Protein AF-A0A3C1Q5S9-F1 (afdb_monomer)

Solvent-accessible surface area (backbone atoms only — not comparable to full-atom values): 7016 Å² total; per-residue (Å²): 130,82,93,73,57,71,54,76,48,80,56,99,90,48,75,51,78,50,47,60,74,73,71,54,93,72,82,84,85,77,76,84,64,93,78,76,74,71,94,69,72,96,84,69,86,74,72,80,73,61,84,86,50,92,49,64,66,64,50,50,54,51,52,51,53,34,31,78,72,68,77,42,80,72,92,76,53,78,65,55,55,53,55,54,47,33,48,50,53,24,51,53,52,18,68,75,70,74,48,93,54,79,70,117

Foldseek 3Di:
DADWDKDKDQDPVGIDIDTLVVPPPDDDDDDPDVDPDDPDDPDDDPPPDCPVGPRVVVVQVVLVVCVVVVNDDRPDDPVNVVQVVLVVVQVVVCVVVVDHGDRD

Sequence (104 aa):
RPFSYRFEICGSEGMMEFDSAKSKPVTLFAMPEPGAASGNGPGVAVPESPLGQKDPYLSEIRDFLAYVRGERVPRVLPEDAIKALEVGLAATRSADAGEVVQVS

Mean predicted aligned error: 11.43 Å

Radius of gyration: 20.91 Å; Cα contacts (8 Å, |Δi|>4): 46; chains: 1; bounding box: 37×50×47 Å

Nearest PDB structures (foldseek):
  6jw7-assembly1_A  TM=6.926E-01  e=4.641E+00  Streptomyces kanamyceticus

Structure (mmCIF, N/CA/C/O backbone):
data_AF-A0A3C1Q5S9-F1
#
_entry.id   AF-A0A3C1Q5S9-F1
#
loop_
_atom_site.group_PDB
_atom_site.id
_atom_site.type_symbol
_atom_site.label_atom_id
_atom_site.label_alt_id
_atom_site.label_comp_id
_atom_site.label_asym_id
_atom_site.label_entity_id
_atom_site.label_seq_id
_atom_site.pdbx_PDB_ins_code
_atom_site.Cartn_x
_atom_site.Cartn_y
_atom_site.Cartn_z
_atom_site.occupancy
_atom_site.B_iso_or_equiv
_atom_site.auth_seq_id
_atom_site.auth_comp_id
_atom_site.auth_asym_id
_atom_site.auth_atom_id
_atom_site.pdbx_PDB_model_num
ATOM 1 N N . ARG A 1 1 ? -0.925 19.096 -5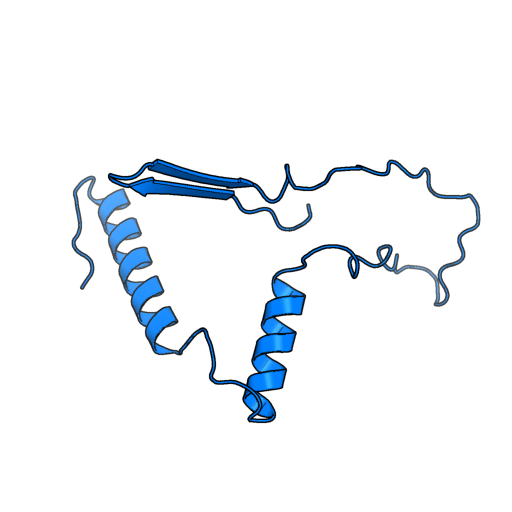.473 1.00 59.56 1 ARG A N 1
ATOM 2 C CA . ARG A 1 1 ? 0.163 18.773 -4.515 1.00 59.56 1 ARG A CA 1
ATOM 3 C C . ARG A 1 1 ? 0.873 17.536 -5.050 1.00 59.56 1 ARG A C 1
ATOM 5 O O . ARG A 1 1 ? 0.154 1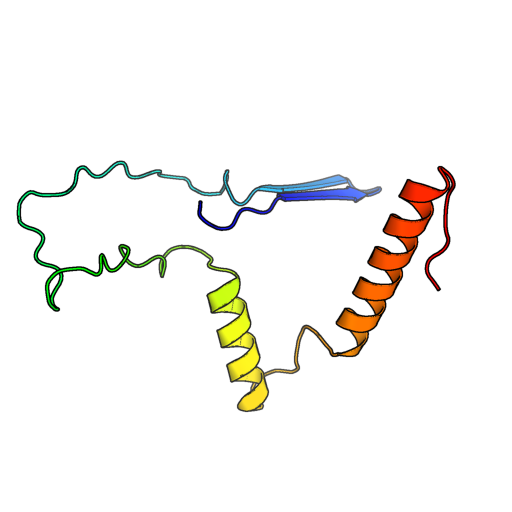6.658 -5.511 1.00 59.56 1 ARG A O 1
ATOM 12 N N . PRO A 1 2 ? 2.215 17.479 -5.069 1.00 70.69 2 PRO A N 1
ATOM 13 C CA . PRO A 1 2 ? 2.919 16.250 -5.435 1.00 70.69 2 PRO A CA 1
ATOM 14 C C . PRO A 1 2 ? 2.540 15.126 -4.462 1.00 70.69 2 PRO A C 1
ATOM 16 O O . PRO A 1 2 ? 2.193 15.410 -3.313 1.00 70.69 2 PRO A O 1
ATOM 19 N N . PHE A 1 3 ? 2.585 13.876 -4.924 1.00 77.94 3 PHE A N 1
ATOM 20 C CA . PHE A 1 3 ? 2.314 12.713 -4.081 1.00 77.94 3 PHE A CA 1
ATOM 21 C C . PHE A 1 3 ? 3.256 12.704 -2.867 1.00 77.94 3 PHE A C 1
ATOM 23 O O . PHE A 1 3 ? 4.463 12.915 -3.010 1.00 77.94 3 PHE A O 1
ATOM 30 N N . SER A 1 4 ? 2.702 12.483 -1.674 1.00 84.50 4 SER A N 1
ATOM 31 C CA . SER A 1 4 ? 3.450 12.427 -0.418 1.00 84.50 4 SER A CA 1
ATOM 32 C C . SER A 1 4 ? 3.067 11.188 0.374 1.00 84.50 4 SER A C 1
ATOM 34 O O . SER A 1 4 ? 1.882 10.886 0.491 1.00 84.50 4 SER A O 1
ATOM 36 N N . TYR A 1 5 ? 4.057 10.518 0.950 1.00 87.69 5 TYR A N 1
ATOM 37 C CA . TYR A 1 5 ? 3.879 9.305 1.735 1.00 87.69 5 TYR A CA 1
ATOM 38 C C . TYR A 1 5 ? 4.840 9.292 2.923 1.00 87.69 5 TYR A C 1
ATOM 40 O O . TYR A 1 5 ? 5.954 9.822 2.858 1.00 87.69 5 TYR A O 1
ATOM 48 N N . ARG A 1 6 ? 4.386 8.678 4.014 1.00 93.31 6 ARG A N 1
ATOM 49 C CA . ARG A 1 6 ? 5.136 8.508 5.257 1.00 93.31 6 ARG A CA 1
ATOM 50 C C . ARG A 1 6 ? 4.864 7.115 5.801 1.00 93.31 6 ARG A C 1
ATOM 52 O O . ARG A 1 6 ? 3.736 6.638 5.706 1.00 93.31 6 ARG A O 1
ATOM 59 N N . PHE A 1 7 ? 5.879 6.489 6.374 1.00 94.62 7 PHE A N 1
ATOM 60 C CA . PHE A 1 7 ? 5.726 5.240 7.107 1.00 94.62 7 PHE A CA 1
ATOM 61 C C . PHE A 1 7 ? 6.662 5.205 8.309 1.00 94.62 7 PHE A C 1
ATOM 63 O O . PHE A 1 7 ? 7.710 5.854 8.330 1.00 94.62 7 PHE A O 1
ATOM 70 N N . GLU A 1 8 ? 6.248 4.434 9.304 1.00 97.06 8 GLU A N 1
ATOM 71 C CA . GLU A 1 8 ? 6.949 4.209 10.557 1.00 97.06 8 GLU A CA 1
ATOM 72 C C . GLU A 1 8 ? 6.854 2.719 10.881 1.00 97.06 8 GLU A C 1
ATOM 74 O O . GLU A 1 8 ? 5.783 2.121 10.767 1.00 97.06 8 GLU A O 1
ATOM 79 N N . ILE A 1 9 ? 7.985 2.109 11.224 1.00 97.50 9 ILE A N 1
ATOM 80 C CA . ILE A 1 9 ? 8.078 0.688 11.548 1.00 97.50 9 ILE A CA 1
ATOM 81 C C . ILE A 1 9 ? 8.864 0.565 12.849 1.00 97.50 9 ILE A C 1
ATOM 83 O O . ILE A 1 9 ? 10.039 0.930 12.897 1.00 97.50 9 ILE A O 1
ATOM 87 N N . CYS A 1 10 ? 8.217 0.033 13.884 1.00 97.81 10 CYS A N 1
ATOM 88 C CA . CYS A 1 10 ? 8.797 -0.187 15.206 1.00 97.81 10 CYS A CA 1
ATOM 89 C C . CYS A 1 10 ? 8.866 -1.688 15.491 1.00 97.81 10 CYS A C 1
ATOM 91 O O . CYS A 1 10 ? 7.859 -2.388 15.396 1.00 97.81 10 CYS A O 1
ATOM 93 N N . GLY A 1 11 ? 10.049 -2.174 15.852 1.00 97.44 11 GLY A N 1
ATOM 94 C CA . GLY A 1 11 ? 10.291 -3.565 16.215 1.00 97.44 11 GLY A CA 1
ATOM 95 C C . GLY A 1 11 ? 11.130 -3.681 17.482 1.00 97.44 11 GLY A C 1
ATOM 96 O O . GLY A 1 11 ? 11.533 -2.686 18.081 1.00 97.44 11 GLY A O 1
ATOM 97 N N . SER A 1 12 ? 11.427 -4.915 17.884 1.00 97.75 12 SER A N 1
ATOM 98 C CA . SER A 1 12 ? 12.228 -5.203 19.083 1.00 97.75 12 SER A CA 1
ATOM 99 C C . SER A 1 12 ? 13.656 -4.652 19.023 1.00 97.75 12 SER A C 1
ATOM 101 O O . SER A 1 12 ? 14.272 -4.449 20.063 1.00 97.75 12 SER A O 1
ATOM 103 N N . GLU A 1 13 ? 14.182 -4.415 17.822 1.00 97.38 13 GLU A N 1
ATOM 104 C CA . GLU A 1 13 ? 15.563 -3.972 17.592 1.00 97.38 13 GLU A CA 1
ATOM 105 C C . GLU A 1 13 ? 15.677 -2.483 17.236 1.00 97.38 13 GLU A C 1
ATOM 107 O O . GLU A 1 13 ? 16.772 -1.987 16.982 1.00 97.38 13 GLU A O 1
ATOM 112 N N . GLY A 1 14 ? 14.561 -1.750 17.225 1.00 97.38 14 GLY A N 1
ATOM 113 C CA . GLY A 1 14 ? 14.562 -0.316 16.964 1.00 97.38 14 GLY A CA 1
ATOM 114 C C . GLY A 1 14 ? 13.430 0.141 16.056 1.00 97.38 14 GLY A C 1
ATOM 115 O O . GLY A 1 14 ? 12.374 -0.485 15.964 1.00 97.38 14 GLY A O 1
ATOM 116 N N . MET A 1 15 ? 13.658 1.280 15.410 1.00 97.69 15 MET A N 1
ATOM 117 C CA . MET A 1 15 ? 12.631 2.036 14.707 1.00 97.69 15 MET A CA 1
ATOM 118 C C . MET A 1 15 ? 13.170 2.616 13.401 1.00 97.69 15 MET A C 1
ATOM 120 O O . MET A 1 15 ? 14.277 3.154 13.359 1.00 97.69 15 MET A O 1
ATOM 124 N N . MET A 1 16 ? 12.362 2.533 12.346 1.00 96.50 16 MET A N 1
ATOM 125 C CA . MET A 1 16 ? 12.608 3.175 11.057 1.00 96.50 16 MET A CA 1
ATOM 126 C C . MET A 1 16 ? 11.462 4.133 10.734 1.00 96.50 16 MET A C 1
ATOM 128 O O . MET A 1 16 ? 10.299 3.739 10.763 1.00 96.50 16 MET A O 1
ATOM 132 N N . GLU A 1 17 ? 11.794 5.371 10.370 1.00 95.69 17 GLU A N 1
ATOM 133 C CA . GLU A 1 17 ? 10.839 6.366 9.878 1.00 95.69 17 GLU A CA 1
ATOM 134 C C . GLU A 1 17 ? 11.288 6.879 8.506 1.00 95.69 17 GLU A C 1
ATOM 136 O O . GLU A 1 17 ? 12.474 7.118 8.266 1.00 95.69 17 GLU A O 1
ATOM 141 N N . PHE A 1 18 ? 10.326 7.094 7.612 1.00 91.62 18 PHE A N 1
ATOM 142 C CA . PHE A 1 18 ? 10.551 7.779 6.348 1.00 91.62 18 PHE A CA 1
ATOM 143 C C . PHE A 1 18 ? 9.403 8.736 6.026 1.00 91.62 18 PHE A C 1
ATOM 145 O O . PHE A 1 18 ? 8.237 8.375 6.162 1.00 91.62 18 PHE A O 1
ATOM 152 N N . ASP A 1 19 ? 9.738 9.929 5.528 1.00 89.81 19 ASP A N 1
ATOM 153 C CA . ASP A 1 19 ? 8.790 10.948 5.072 1.00 89.81 19 ASP A CA 1
ATOM 154 C C . ASP A 1 19 ? 9.276 11.563 3.749 1.00 89.81 19 ASP A C 1
ATOM 156 O O . ASP A 1 19 ? 10.316 12.231 3.688 1.00 89.81 19 ASP A O 1
ATOM 160 N N . SER A 1 20 ? 8.506 11.355 2.677 1.00 83.62 20 SER A N 1
ATOM 161 C CA . SER A 1 20 ? 8.857 11.814 1.330 1.00 83.62 20 SER A CA 1
ATOM 162 C C . SER A 1 20 ? 8.826 13.341 1.169 1.00 83.62 20 SER A C 1
ATOM 164 O O . SER A 1 20 ? 9.371 13.872 0.199 1.00 83.62 20 SER A O 1
ATOM 166 N N . ALA A 1 21 ? 8.157 14.068 2.070 1.00 78.88 21 ALA A N 1
ATOM 167 C CA . ALA A 1 21 ? 8.151 15.528 2.069 1.00 78.88 21 ALA A CA 1
ATOM 168 C C . ALA A 1 21 ? 9.424 16.094 2.715 1.00 78.88 21 ALA A C 1
ATOM 170 O O . ALA A 1 21 ? 9.929 17.121 2.265 1.00 78.88 21 ALA A O 1
ATOM 171 N N . LYS A 1 22 ? 9.976 15.398 3.719 1.00 77.88 22 LYS A N 1
ATOM 172 C CA . LYS A 1 22 ? 11.232 15.771 4.394 1.00 77.88 22 LYS A CA 1
ATOM 173 C C . LYS A 1 22 ? 12.478 15.357 3.610 1.00 77.88 22 LYS A C 1
ATOM 175 O O . LYS A 1 22 ? 13.543 15.930 3.810 1.00 77.88 22 LYS A O 1
ATOM 180 N N . SER A 1 23 ? 12.361 14.412 2.676 1.00 66.81 23 SER A N 1
ATOM 181 C CA . SER A 1 23 ? 13.479 13.950 1.839 1.00 66.81 23 SER A CA 1
ATOM 182 C C . SER A 1 23 ? 13.879 14.924 0.715 1.00 66.81 23 SER A C 1
ATOM 184 O O . SER A 1 23 ? 14.572 14.522 -0.220 1.00 66.81 23 SER A O 1
ATOM 186 N N . LYS A 1 24 ? 13.417 16.182 0.755 1.00 65.00 24 LYS A N 1
ATOM 187 C CA . LYS A 1 24 ? 13.738 17.242 -0.211 1.00 65.00 24 LYS A CA 1
ATOM 188 C C . LYS A 1 24 ? 14.746 18.216 0.420 1.00 65.00 24 LYS A C 1
ATOM 190 O O . LYS A 1 24 ? 14.323 19.133 1.118 1.00 65.00 24 LYS A O 1
ATOM 195 N N . PRO A 1 25 ? 16.064 18.048 0.196 1.00 58.28 25 PRO A N 1
ATOM 196 C CA . PRO A 1 25 ? 17.081 18.877 0.850 1.00 58.28 25 PRO A CA 1
ATOM 197 C C . PRO A 1 25 ? 17.073 20.341 0.382 1.00 58.28 25 PRO A C 1
ATOM 199 O O . PRO A 1 25 ? 17.556 21.210 1.100 1.00 58.28 25 PRO A O 1
ATOM 202 N N . VAL A 1 26 ? 16.514 20.632 -0.799 1.00 57.28 26 VAL A N 1
ATOM 203 C CA . VAL A 1 26 ? 16.373 21.991 -1.337 1.00 57.28 26 VAL A CA 1
ATOM 204 C C . VAL A 1 26 ? 14.975 22.148 -1.927 1.00 57.28 26 VAL A C 1
ATOM 206 O O . VAL A 1 26 ? 14.552 21.343 -2.757 1.00 57.28 26 VAL A O 1
ATOM 209 N N . THR A 1 27 ? 14.261 23.193 -1.508 1.00 58.00 27 THR A N 1
ATOM 210 C CA . THR A 1 27 ? 13.002 23.621 -2.130 1.00 58.00 27 THR A CA 1
ATOM 211 C C . THR A 1 27 ? 13.293 24.870 -2.952 1.00 58.00 27 THR A C 1
ATOM 213 O O . THR A 1 27 ? 13.613 25.915 -2.390 1.00 58.00 27 THR A O 1
ATOM 216 N N . LEU A 1 28 ? 13.240 24.752 -4.279 1.00 55.72 28 LEU A N 1
ATOM 217 C CA . LEU A 1 28 ? 13.401 25.892 -5.178 1.00 55.72 28 LEU A CA 1
ATOM 218 C C . LEU A 1 28 ? 12.082 26.664 -5.235 1.00 55.72 28 LEU A C 1
ATOM 220 O O . LEU A 1 28 ? 11.047 26.108 -5.596 1.00 55.72 28 LEU A O 1
ATOM 224 N N . PHE A 1 29 ? 12.133 27.944 -4.888 1.00 50.69 29 PHE A N 1
ATOM 225 C CA . PHE A 1 29 ? 11.073 28.899 -5.180 1.00 50.69 29 PHE A CA 1
ATOM 226 C C . PHE A 1 29 ? 11.534 29.722 -6.383 1.00 50.69 29 PHE A C 1
ATOM 228 O O . PHE A 1 29 ? 12.237 30.715 -6.217 1.00 50.69 29 PHE A O 1
ATOM 235 N N . ALA A 1 30 ? 11.209 29.273 -7.596 1.00 52.75 30 ALA A N 1
ATOM 236 C CA . ALA A 1 30 ? 11.447 30.062 -8.799 1.00 52.75 30 ALA A CA 1
ATOM 237 C C . ALA A 1 30 ? 10.239 30.976 -9.052 1.00 52.75 30 ALA A C 1
ATOM 239 O O . ALA A 1 30 ? 9.093 30.523 -9.045 1.00 52.75 30 ALA A O 1
ATOM 240 N N . MET A 1 31 ? 10.491 32.268 -9.265 1.00 42.84 31 MET A N 1
ATOM 241 C CA . MET A 1 31 ? 9.506 33.150 -9.892 1.00 42.84 31 MET A CA 1
ATOM 242 C C . MET A 1 31 ? 9.402 32.758 -11.373 1.00 42.84 31 MET A C 1
ATOM 244 O O . MET A 1 31 ? 10.431 32.435 -11.969 1.00 42.84 31 MET A O 1
ATOM 248 N N . PRO A 1 32 ? 8.209 32.778 -11.992 1.00 47.22 32 PRO A N 1
ATOM 249 C CA . PRO A 1 32 ? 8.108 32.568 -13.428 1.00 47.22 32 PRO A CA 1
ATOM 250 C C . PRO A 1 32 ? 8.919 33.652 -14.147 1.00 47.22 32 PRO A C 1
ATOM 252 O O . PRO A 1 32 ? 8.634 34.841 -13.989 1.00 47.22 32 PRO A O 1
ATOM 255 N N . GLU A 1 33 ? 9.930 33.253 -14.919 1.00 49.06 33 GLU A N 1
ATOM 256 C CA . GLU A 1 33 ? 10.674 34.173 -15.779 1.00 49.06 33 GLU A CA 1
ATOM 257 C C . GLU A 1 33 ? 9.707 34.812 -16.795 1.00 49.06 33 GLU A C 1
ATOM 259 O O . GLU A 1 33 ? 8.944 34.088 -17.457 1.00 49.06 33 GLU A O 1
ATOM 264 N N . PRO A 1 34 ? 9.712 36.148 -16.965 1.00 40.44 34 PRO A N 1
ATOM 265 C CA . PRO A 1 34 ? 8.930 36.783 -18.012 1.00 40.44 34 PRO A CA 1
ATOM 266 C C . PRO A 1 34 ? 9.467 36.325 -19.374 1.00 40.44 34 PRO A C 1
ATOM 268 O O . PRO A 1 34 ? 10.551 36.722 -19.790 1.00 40.44 34 PRO A O 1
ATOM 271 N N . GLY A 1 35 ? 8.702 35.486 -20.078 1.00 50.09 35 GLY A N 1
ATOM 272 C CA . GLY A 1 35 ? 9.034 35.048 -21.438 1.00 50.09 35 GLY A CA 1
ATOM 273 C C . GLY A 1 35 ? 9.566 33.621 -21.583 1.00 50.09 35 GLY A C 1
ATOM 274 O O . GLY A 1 35 ? 10.072 33.293 -22.655 1.00 50.09 35 GLY A O 1
ATOM 275 N N . ALA A 1 36 ? 9.419 32.749 -20.577 1.00 46.22 36 ALA A N 1
ATOM 276 C CA . ALA A 1 36 ? 9.657 31.313 -20.743 1.00 46.22 36 ALA A CA 1
ATOM 277 C C . ALA A 1 36 ? 8.610 30.691 -21.690 1.00 46.22 36 ALA A C 1
ATOM 279 O O . ALA A 1 36 ? 7.602 30.116 -21.278 1.00 46.22 36 ALA A O 1
ATOM 280 N N . ALA A 1 37 ? 8.843 30.843 -22.992 1.00 42.97 37 ALA A N 1
ATOM 281 C CA . ALA A 1 37 ? 8.120 30.159 -24.045 1.00 42.97 37 ALA A CA 1
ATOM 282 C C . ALA A 1 37 ? 8.414 28.656 -23.944 1.00 42.97 37 ALA A C 1
ATOM 284 O O . ALA A 1 37 ? 9.405 28.153 -24.471 1.00 42.97 37 ALA A O 1
ATOM 285 N N . SER A 1 38 ? 7.538 27.934 -23.248 1.00 44.00 38 SER A N 1
ATOM 286 C CA . SER A 1 38 ? 7.401 26.496 -23.440 1.00 44.00 38 SER A CA 1
ATOM 287 C C . SER A 1 3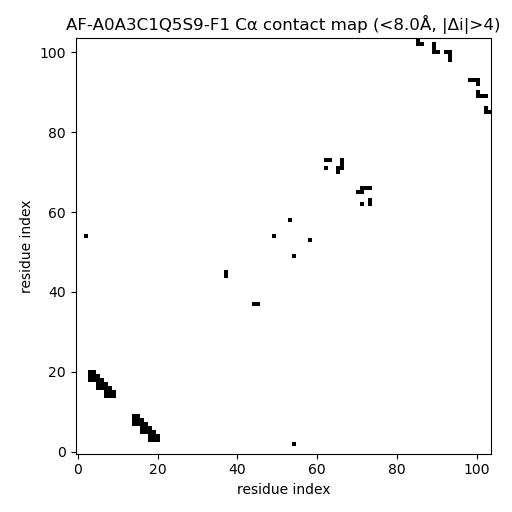8 ? 6.890 26.279 -24.864 1.00 44.00 38 SER A C 1
ATOM 289 O O . SER A 1 38 ? 5.825 26.774 -25.241 1.00 44.00 38 SER A O 1
ATOM 291 N N . GLY A 1 39 ? 7.685 25.602 -25.689 1.00 44.38 39 GLY A N 1
ATOM 292 C CA . GLY A 1 39 ? 7.273 25.191 -27.023 1.00 44.38 39 GLY A CA 1
ATOM 293 C C . GLY A 1 39 ? 6.100 24.218 -26.942 1.00 44.38 39 GLY A C 1
ATOM 294 O O . GLY A 1 39 ? 6.302 23.037 -26.685 1.00 44.38 39 GLY A O 1
ATOM 295 N N . ASN A 1 40 ? 4.882 24.736 -27.112 1.00 41.91 40 ASN A N 1
ATOM 296 C CA . ASN A 1 40 ? 3.860 24.297 -28.070 1.00 41.91 40 ASN A CA 1
ATOM 297 C C . ASN A 1 40 ? 2.506 24.919 -27.696 1.00 41.91 40 ASN A C 1
ATOM 299 O O . ASN A 1 40 ? 1.760 24.373 -26.890 1.00 41.91 40 ASN A O 1
ATOM 303 N N . GLY A 1 41 ? 2.166 26.031 -28.354 1.00 42.16 41 GLY A N 1
ATOM 304 C CA . GLY A 1 41 ? 0.814 26.595 -28.361 1.00 42.16 41 GLY A CA 1
ATOM 305 C C . GLY A 1 41 ? 0.339 27.234 -27.044 1.00 42.16 41 GLY A C 1
ATOM 306 O O . GLY A 1 41 ? 0.902 27.012 -25.972 1.00 42.16 41 GLY A O 1
ATOM 307 N N . PRO A 1 42 ? -0.706 28.074 -27.106 1.00 38.50 42 PRO A N 1
ATOM 308 C CA . PRO A 1 42 ? -1.267 28.701 -25.922 1.00 38.50 42 PRO A CA 1
ATOM 309 C C . PRO A 1 42 ? -2.052 27.656 -25.117 1.00 38.50 42 PRO A C 1
ATOM 311 O O . PRO A 1 42 ? -3.077 27.163 -25.583 1.00 38.50 42 PRO A O 1
ATOM 314 N N . GLY A 1 43 ? -1.599 27.339 -23.899 1.00 43.19 43 GLY A N 1
ATOM 315 C CA . GLY A 1 43 ? -2.490 26.788 -22.870 1.00 43.19 43 GLY A CA 1
ATOM 316 C C . GLY A 1 43 ? -2.075 25.524 -22.119 1.00 43.19 43 GLY A C 1
ATOM 317 O O . GLY A 1 43 ? -2.874 25.067 -21.308 1.00 43.19 43 GLY A O 1
ATOM 318 N N . VAL A 1 44 ? -0.876 24.959 -22.298 1.00 43.09 44 VAL A N 1
ATOM 319 C CA . VAL A 1 44 ? -0.431 23.852 -21.429 1.00 43.09 44 VAL A CA 1
ATOM 320 C C . VAL A 1 44 ? 0.936 24.161 -20.844 1.00 43.09 44 VAL A C 1
ATOM 322 O O . VAL A 1 44 ? 1.961 24.057 -21.510 1.00 43.09 44 VAL A O 1
ATOM 325 N N . ALA A 1 45 ? 0.943 24.543 -19.567 1.00 37.59 45 ALA A N 1
ATOM 326 C CA . AL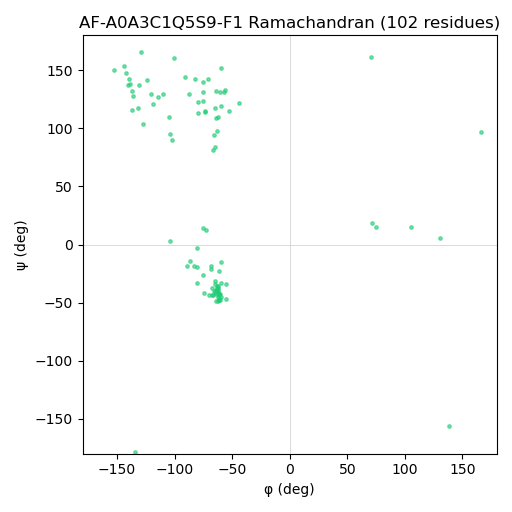A A 1 45 ? 2.158 24.556 -18.772 1.00 37.59 45 ALA A CA 1
ATOM 327 C C . ALA A 1 45 ? 2.676 23.116 -18.685 1.00 37.59 45 ALA A C 1
ATOM 329 O O . ALA A 1 45 ? 2.054 22.275 -18.038 1.00 37.59 45 ALA A O 1
ATOM 330 N N . VAL A 1 46 ? 3.792 22.822 -19.353 1.00 46.19 46 VAL A N 1
ATOM 331 C CA . VAL A 1 46 ? 4.544 21.592 -19.101 1.00 46.19 46 VAL A CA 1
ATOM 332 C C . VAL A 1 46 ? 5.238 21.797 -17.755 1.00 46.19 46 VAL A C 1
ATOM 334 O O . VAL A 1 46 ? 6.077 22.696 -17.664 1.00 46.19 46 VAL A O 1
ATOM 337 N N . PRO A 1 47 ? 4.887 21.043 -16.696 1.00 45.47 47 PRO A N 1
ATOM 338 C CA . PRO A 1 47 ? 5.578 21.161 -15.425 1.00 45.47 47 PRO A CA 1
ATOM 339 C C . PRO A 1 47 ? 7.062 20.895 -15.654 1.00 45.47 47 PRO A C 1
ATOM 341 O O . PRO A 1 47 ? 7.429 19.913 -16.306 1.00 45.47 47 PRO A O 1
ATOM 344 N N . GLU A 1 48 ? 7.901 21.781 -15.129 1.00 46.78 48 GLU A N 1
ATOM 345 C CA . GLU A 1 48 ? 9.337 21.567 -15.017 1.00 46.78 48 GLU A CA 1
ATOM 346 C C . GLU A 1 48 ? 9.596 20.147 -14.505 1.00 46.78 48 GLU A C 1
ATOM 348 O O . GLU A 1 48 ? 9.044 19.695 -13.500 1.00 46.78 48 GLU A O 1
ATOM 353 N N . SER A 1 49 ? 10.337 19.409 -15.325 1.00 43.72 49 SER A N 1
ATOM 354 C CA . SER A 1 49 ? 10.362 17.957 -15.334 1.00 43.72 49 SER A CA 1
ATOM 355 C C . SER A 1 49 ? 10.637 17.372 -13.939 1.00 43.72 49 SER A C 1
ATOM 357 O O . SER A 1 49 ? 11.751 17.512 -13.425 1.00 43.72 49 SER A O 1
ATOM 359 N N . PRO A 1 50 ? 9.683 16.641 -13.327 1.0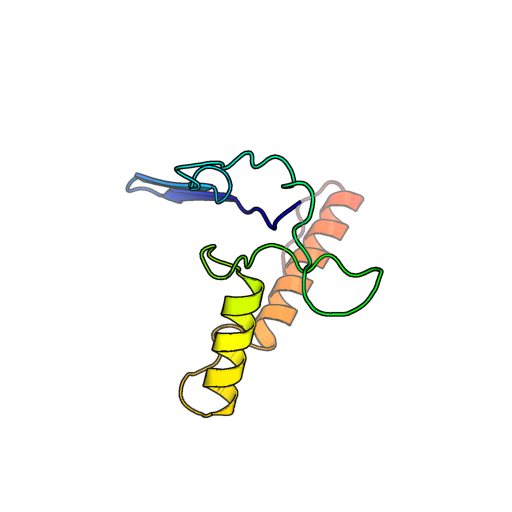0 47.19 50 PRO A N 1
ATOM 360 C CA . PRO A 1 50 ? 9.897 15.961 -12.056 1.00 47.19 50 PRO A CA 1
ATOM 361 C C . PRO A 1 50 ? 10.806 14.731 -12.200 1.00 47.19 50 PRO A C 1
ATOM 363 O O . PRO A 1 50 ? 10.925 13.960 -11.256 1.00 47.19 50 PRO A O 1
ATOM 366 N N . LEU A 1 51 ? 11.495 14.550 -13.336 1.00 44.66 51 LEU A N 1
ATOM 367 C CA . LEU A 1 51 ? 12.422 13.440 -13.584 1.00 44.66 51 LEU A CA 1
ATOM 368 C C . LEU A 1 51 ? 13.598 13.372 -12.587 1.00 44.66 51 LEU A C 1
ATOM 370 O O . LEU A 1 51 ? 14.253 12.336 -12.514 1.00 44.66 51 LEU A O 1
ATOM 374 N N . GLY A 1 52 ? 13.857 14.432 -11.810 1.00 49.03 52 GLY A N 1
ATOM 375 C CA . GLY A 1 52 ? 14.788 14.406 -10.671 1.00 49.03 52 GLY A CA 1
ATOM 376 C C . GLY A 1 52 ? 14.172 13.954 -9.335 1.00 49.03 52 GLY A C 1
ATOM 377 O O . GLY A 1 52 ? 14.903 13.653 -8.394 1.00 49.03 52 GLY A O 1
ATOM 378 N N . GLN A 1 53 ? 12.843 13.902 -9.220 1.00 55.88 53 GLN A N 1
ATOM 379 C CA . GLN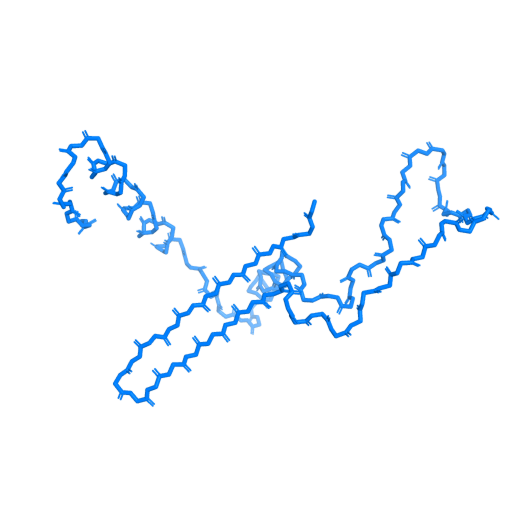 A 1 53 ? 12.135 13.408 -8.037 1.00 55.88 53 GLN A CA 1
ATOM 380 C C . GLN A 1 53 ? 11.862 11.905 -8.183 1.00 55.88 53 GLN A C 1
ATOM 382 O O . GLN A 1 53 ? 11.585 11.406 -9.272 1.00 55.88 53 GLN A O 1
ATOM 387 N N . LYS A 1 54 ? 11.929 11.167 -7.067 1.00 63.53 54 LYS A N 1
ATOM 388 C CA . LYS A 1 54 ? 11.428 9.787 -6.979 1.00 63.53 54 LYS A CA 1
ATOM 389 C C . LYS A 1 54 ? 9.907 9.811 -7.160 1.00 63.53 54 LYS A C 1
ATOM 391 O O . LYS A 1 54 ? 9.172 9.876 -6.180 1.00 63.53 54 LYS A O 1
ATOM 396 N N . ASP A 1 55 ? 9.457 9.828 -8.409 1.00 78.69 55 ASP A N 1
ATOM 397 C CA . ASP A 1 55 ? 8.047 9.748 -8.772 1.00 78.69 55 ASP A CA 1
ATOM 398 C C . ASP A 1 55 ? 7.592 8.277 -8.688 1.00 78.69 55 ASP A C 1
ATOM 400 O O . ASP A 1 55 ? 8.096 7.436 -9.449 1.00 78.69 55 ASP A O 1
ATOM 404 N N . PRO A 1 56 ? 6.692 7.929 -7.748 1.00 84.50 56 PRO A N 1
ATOM 405 C CA . PRO A 1 56 ? 6.242 6.553 -7.578 1.00 84.50 56 PRO A CA 1
ATOM 406 C C . PRO A 1 56 ? 5.473 6.035 -8.796 1.00 84.50 56 PRO A C 1
ATOM 408 O O . PRO A 1 56 ? 5.653 4.872 -9.144 1.00 84.50 56 PRO A O 1
ATOM 411 N N . TYR A 1 57 ? 4.714 6.879 -9.503 1.00 86.00 57 TYR A N 1
ATOM 412 C CA . TYR A 1 57 ? 3.952 6.452 -10.682 1.00 86.00 57 TYR A CA 1
ATOM 413 C C . TYR A 1 57 ? 4.876 6.118 -11.849 1.00 86.00 57 TYR A C 1
ATOM 415 O O . TYR A 1 57 ? 4.738 5.087 -12.502 1.00 86.00 57 TYR A O 1
ATOM 423 N N . LEU A 1 58 ? 5.888 6.957 -12.081 1.00 88.00 58 LEU A N 1
ATOM 424 C CA . LEU A 1 58 ? 6.907 6.667 -13.086 1.00 88.00 58 LEU A CA 1
ATOM 425 C C . LEU A 1 58 ? 7.687 5.390 -12.744 1.00 88.00 58 LEU A C 1
ATOM 427 O O . LEU A 1 58 ? 8.074 4.639 -13.641 1.00 88.00 58 LEU A O 1
ATOM 431 N N . SER A 1 59 ? 7.932 5.150 -11.455 1.00 88.56 59 SER A N 1
ATOM 432 C CA . SER A 1 59 ? 8.616 3.943 -10.985 1.00 88.56 59 SER A CA 1
ATOM 433 C C . SER A 1 59 ? 7.761 2.693 -11.214 1.00 88.56 59 SER A C 1
ATOM 435 O O . SER A 1 59 ? 8.270 1.707 -11.736 1.00 88.56 59 SER A O 1
ATOM 437 N N . GLU A 1 60 ? 6.462 2.759 -10.921 1.00 91.31 60 GLU A N 1
ATOM 438 C CA . GLU A 1 60 ? 5.497 1.688 -11.184 1.00 91.31 60 GLU A CA 1
ATOM 439 C C . GLU A 1 60 ? 5.388 1.364 -12.680 1.00 91.31 60 GLU A C 1
ATOM 441 O O . GLU A 1 60 ? 5.520 0.205 -13.072 1.00 91.31 60 GLU A O 1
ATOM 446 N N . ILE A 1 61 ? 5.244 2.380 -13.539 1.00 92.44 61 ILE A N 1
ATOM 447 C CA . ILE A 1 61 ? 5.166 2.191 -14.997 1.00 92.44 61 ILE A CA 1
ATOM 448 C C . ILE A 1 61 ? 6.446 1.533 -15.529 1.00 92.44 61 ILE A C 1
ATOM 450 O O . ILE A 1 61 ? 6.381 0.621 -16.355 1.00 92.44 61 ILE A O 1
ATOM 454 N N . ARG A 1 62 ? 7.625 1.962 -15.059 1.00 92.38 62 ARG A N 1
ATOM 455 C CA . ARG A 1 62 ? 8.906 1.340 -15.436 1.00 92.38 62 ARG A CA 1
ATOM 456 C C . ARG A 1 62 ? 8.976 -0.123 -15.008 1.00 92.38 62 ARG A C 1
ATOM 458 O O . ARG A 1 62 ? 9.431 -0.950 -15.800 1.00 92.38 62 ARG A O 1
ATOM 465 N N . ASP A 1 63 ? 8.519 -0.435 -13.800 1.00 92.81 63 ASP A N 1
ATOM 466 C CA . ASP A 1 63 ? 8.489 -1.801 -13.277 1.00 92.81 63 ASP A CA 1
ATOM 467 C C . ASP A 1 63 ? 7.529 -2.690 -14.080 1.00 92.81 63 ASP A C 1
ATOM 469 O O . ASP A 1 63 ? 7.896 -3.810 -14.441 1.00 92.81 63 ASP A O 1
ATOM 473 N N . PHE A 1 64 ? 6.358 -2.171 -14.456 1.00 93.62 64 PHE A N 1
ATOM 474 C CA . PHE A 1 64 ? 5.417 -2.866 -15.333 1.00 93.62 64 PHE A CA 1
ATOM 475 C C . PHE A 1 64 ? 6.009 -3.130 -16.723 1.00 93.62 64 PHE A C 1
ATOM 477 O O . PHE A 1 64 ? 5.943 -4.248 -17.233 1.00 93.62 64 PHE A O 1
ATOM 484 N N . LEU A 1 65 ? 6.656 -2.131 -17.327 1.00 95.31 65 LEU A N 1
ATOM 485 C CA . LEU A 1 65 ? 7.307 -2.293 -18.626 1.00 95.31 65 LEU A CA 1
ATOM 486 C C . LEU A 1 65 ? 8.446 -3.325 -18.587 1.00 95.31 65 LEU A C 1
ATOM 488 O O . LEU A 1 65 ? 8.615 -4.076 -19.546 1.00 95.31 65 LEU A O 1
ATOM 492 N N . ALA A 1 66 ? 9.215 -3.377 -17.496 1.00 95.44 66 ALA A N 1
ATOM 493 C CA . ALA A 1 66 ? 10.245 -4.398 -17.300 1.00 95.44 66 ALA A CA 1
ATOM 494 C C . ALA A 1 66 ? 9.636 -5.807 -17.202 1.00 95.44 66 ALA A C 1
ATOM 496 O O . ALA A 1 66 ? 10.173 -6.750 -17.783 1.00 95.44 66 ALA A O 1
ATOM 497 N N . TYR A 1 67 ? 8.490 -5.949 -16.531 1.00 95.75 67 TYR A N 1
ATOM 498 C CA . TYR A 1 67 ? 7.752 -7.212 -16.492 1.00 95.75 67 TYR A CA 1
ATOM 499 C C . TYR A 1 67 ? 7.276 -7.654 -17.881 1.00 95.75 67 TYR A C 1
ATOM 501 O O . TYR A 1 67 ? 7.549 -8.781 -18.287 1.00 95.75 67 TYR A O 1
ATOM 509 N N . VAL A 1 68 ? 6.651 -6.756 -18.649 1.00 95.75 68 VAL A N 1
ATOM 510 C CA . VAL A 1 68 ? 6.174 -7.056 -20.013 1.00 95.75 68 VAL A CA 1
ATOM 511 C C . VAL A 1 68 ? 7.319 -7.488 -20.940 1.00 95.75 68 VAL A C 1
ATOM 513 O O . VAL A 1 68 ? 7.121 -8.337 -21.806 1.00 95.75 68 VAL A O 1
ATOM 516 N N . ARG A 1 69 ? 8.530 -6.947 -20.748 1.00 97.56 69 ARG A N 1
ATOM 517 C CA . ARG A 1 69 ? 9.737 -7.342 -21.498 1.00 97.56 69 ARG A CA 1
ATOM 518 C C . ARG A 1 69 ? 10.414 -8.621 -20.988 1.00 97.56 69 ARG A C 1
ATOM 520 O O . ARG A 1 69 ? 11.398 -9.050 -21.581 1.00 97.56 69 ARG A O 1
ATOM 527 N N . GLY A 1 70 ? 9.919 -9.230 -19.911 1.00 96.69 70 GLY A N 1
ATOM 528 C CA . GLY A 1 70 ? 10.521 -10.422 -19.304 1.00 96.69 70 GLY A CA 1
ATOM 529 C C . GLY A 1 70 ? 11.801 -10.147 -18.505 1.00 96.69 70 GLY A C 1
ATOM 530 O O . GLY A 1 70 ? 12.533 -11.074 -18.178 1.00 96.69 70 GLY A O 1
ATOM 531 N N . GLU A 1 71 ? 12.085 -8.886 -18.175 1.00 97.50 71 GLU A N 1
ATOM 532 C CA . GLU A 1 71 ? 13.290 -8.466 -17.442 1.00 97.50 71 GLU A CA 1
ATOM 533 C C . GLU A 1 71 ? 13.133 -8.617 -15.922 1.00 97.50 71 GLU A C 1
ATOM 535 O O . GLU A 1 71 ? 14.113 -8.590 -15.174 1.00 97.50 71 GLU A O 1
ATOM 540 N N . ARG A 1 72 ? 11.891 -8.716 -15.439 1.00 91.62 72 ARG A N 1
ATOM 541 C CA . ARG A 1 72 ? 11.555 -8.715 -14.015 1.00 91.62 72 ARG A CA 1
ATOM 542 C C . ARG A 1 72 ? 10.260 -9.487 -13.764 1.00 91.62 72 ARG A C 1
ATOM 544 O O . ARG A 1 72 ? 9.369 -9.483 -14.601 1.00 91.62 72 ARG A O 1
ATOM 551 N N . VAL A 1 73 ? 10.136 -10.099 -12.588 1.00 93.62 73 VAL A N 1
ATOM 552 C CA . VAL A 1 73 ? 8.855 -10.616 -12.075 1.00 93.62 73 VAL A CA 1
ATOM 553 C C . VAL A 1 73 ? 8.048 -9.487 -11.418 1.00 93.62 73 VAL A C 1
ATOM 555 O O . VAL A 1 73 ? 8.648 -8.618 -10.776 1.00 93.62 73 VAL A O 1
ATOM 558 N N . PRO A 1 74 ? 6.714 -9.455 -11.566 1.00 89.81 74 PRO A N 1
ATOM 559 C CA . PRO A 1 74 ? 5.909 -8.359 -11.045 1.00 89.81 74 PRO A CA 1
ATOM 560 C C . PRO A 1 74 ? 5.999 -8.330 -9.515 1.00 89.81 74 PRO A C 1
ATOM 562 O O . PRO A 1 74 ? 5.887 -9.360 -8.857 1.00 89.81 74 PRO A O 1
ATOM 565 N N . ARG A 1 75 ? 6.248 -7.139 -8.954 1.00 89.94 75 ARG A N 1
ATOM 566 C CA . ARG A 1 75 ? 6.330 -6.937 -7.495 1.00 89.94 75 ARG A CA 1
ATOM 567 C C . ARG A 1 75 ? 4.964 -6.940 -6.819 1.00 89.94 75 ARG A C 1
ATOM 569 O O . ARG A 1 75 ? 4.901 -7.202 -5.627 1.00 89.94 75 ARG A O 1
ATOM 576 N N . VAL A 1 76 ? 3.934 -6.572 -7.576 1.00 92.31 76 VAL A N 1
ATOM 577 C CA . VAL A 1 76 ? 2.538 -6.525 -7.150 1.00 92.31 76 VAL A CA 1
ATOM 578 C C . VAL A 1 76 ? 1.778 -7.502 -8.031 1.00 92.31 76 VAL A C 1
ATOM 580 O O . VAL A 1 76 ? 1.813 -7.384 -9.260 1.00 92.31 76 VAL A O 1
ATOM 583 N N . LEU A 1 77 ? 1.143 -8.481 -7.405 1.00 93.50 77 LEU A N 1
ATOM 584 C CA . LEU A 1 77 ? 0.356 -9.517 -8.052 1.00 93.50 77 LEU A CA 1
ATOM 585 C C . LEU A 1 77 ? -1.146 -9.200 -7.965 1.00 93.50 77 LEU A C 1
ATOM 587 O O . LEU A 1 77 ? -1.568 -8.425 -7.103 1.00 93.50 77 LEU A O 1
ATOM 591 N N . PRO A 1 78 ? -1.991 -9.804 -8.820 1.00 93.38 78 PRO A N 1
ATOM 592 C CA . PRO A 1 78 ? -3.443 -9.670 -8.699 1.00 93.38 78 PRO A CA 1
ATOM 593 C C . PRO A 1 78 ? -3.980 -10.070 -7.316 1.00 93.38 78 PRO A C 1
ATOM 595 O O . PRO A 1 78 ? -4.923 -9.459 -6.817 1.00 93.38 78 PRO A O 1
ATOM 598 N N . GLU A 1 79 ? -3.366 -11.061 -6.670 1.00 96.06 79 GLU A N 1
ATOM 599 C CA . GLU A 1 79 ? -3.743 -11.533 -5.338 1.00 96.06 79 GLU A CA 1
ATOM 600 C C . GLU A 1 79 ? -3.527 -10.460 -4.259 1.00 96.06 79 GLU A C 1
ATOM 602 O O . GLU A 1 79 ? -4.319 -10.377 -3.319 1.00 96.06 79 GLU A O 1
ATOM 607 N N . ASP A 1 80 ? -2.527 -9.585 -4.422 1.00 96.00 80 ASP A N 1
ATOM 608 C CA . ASP A 1 80 ? -2.287 -8.469 -3.499 1.00 96.00 80 ASP A CA 1
ATOM 609 C C . ASP A 1 80 ? -3.473 -7.495 -3.495 1.00 96.00 80 ASP A C 1
ATOM 611 O O . ASP A 1 80 ? -3.848 -6.970 -2.446 1.00 96.00 80 ASP A O 1
ATOM 615 N N . ALA A 1 81 ? -4.118 -7.290 -4.650 1.00 95.44 81 ALA A N 1
ATOM 616 C CA . ALA A 1 81 ? -5.303 -6.442 -4.754 1.00 95.44 81 ALA A CA 1
ATOM 617 C C . ALA A 1 81 ? -6.510 -7.051 -4.025 1.00 95.44 81 ALA A C 1
ATOM 619 O O . ALA A 1 81 ? -7.269 -6.327 -3.379 1.00 95.44 81 ALA A O 1
ATOM 620 N N . ILE A 1 82 ? -6.667 -8.378 -4.085 1.00 97.19 82 ILE A N 1
ATOM 621 C CA . ILE A 1 82 ? -7.719 -9.095 -3.350 1.00 97.19 82 ILE A CA 1
ATOM 622 C C . ILE A 1 82 ? -7.491 -8.935 -1.844 1.00 97.19 82 ILE A C 1
ATOM 624 O O . ILE A 1 82 ? -8.404 -8.528 -1.127 1.00 97.19 82 ILE A O 1
ATOM 628 N N . LYS A 1 83 ? -6.260 -9.160 -1.370 1.00 97.56 83 LYS A N 1
ATOM 629 C CA . LYS A 1 83 ? -5.908 -8.997 0.049 1.00 97.56 83 LYS A CA 1
ATOM 630 C C . LYS A 1 83 ? -6.069 -7.560 0.539 1.00 97.56 83 LYS A C 1
ATOM 632 O O . LYS A 1 83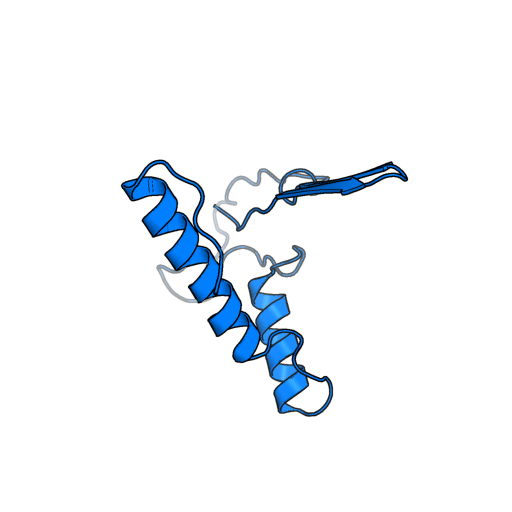 ? -6.593 -7.337 1.629 1.00 97.56 83 LYS A O 1
ATOM 637 N N . ALA A 1 84 ? -5.705 -6.571 -0.274 1.00 97.31 84 ALA A N 1
ATOM 638 C CA . ALA A 1 84 ? -5.949 -5.169 0.051 1.00 97.31 84 ALA A CA 1
ATOM 639 C C . ALA A 1 84 ? -7.452 -4.853 0.172 1.00 97.31 84 ALA A C 1
ATOM 641 O O . ALA A 1 84 ? -7.861 -4.116 1.073 1.00 97.31 84 ALA A O 1
ATOM 642 N N . LEU A 1 85 ? -8.284 -5.431 -0.702 1.00 97.38 85 LEU A N 1
ATOM 643 C CA . LEU A 1 85 ? -9.734 -5.257 -0.656 1.00 97.38 85 LEU A CA 1
ATOM 644 C C . LEU A 1 85 ? -10.353 -5.889 0.597 1.00 97.38 85 LEU A C 1
ATOM 646 O O . LEU A 1 85 ? -11.196 -5.256 1.232 1.00 97.38 85 LEU A O 1
ATOM 650 N N . GLU A 1 86 ? -9.930 -7.096 0.979 1.00 97.88 86 GLU A N 1
ATOM 651 C CA . GLU A 1 86 ? -10.380 -7.763 2.212 1.00 97.88 86 GLU A CA 1
ATOM 652 C C . GLU A 1 86 ? -10.131 -6.877 3.446 1.00 97.88 86 GLU A C 1
ATOM 654 O O . GLU A 1 86 ? -11.042 -6.661 4.251 1.00 97.88 86 GLU A O 1
ATOM 659 N N . VAL A 1 87 ? -8.931 -6.291 3.558 1.00 98.06 87 VAL A N 1
ATOM 660 C CA . VAL A 1 87 ? -8.583 -5.344 4.634 1.00 98.06 87 VAL A C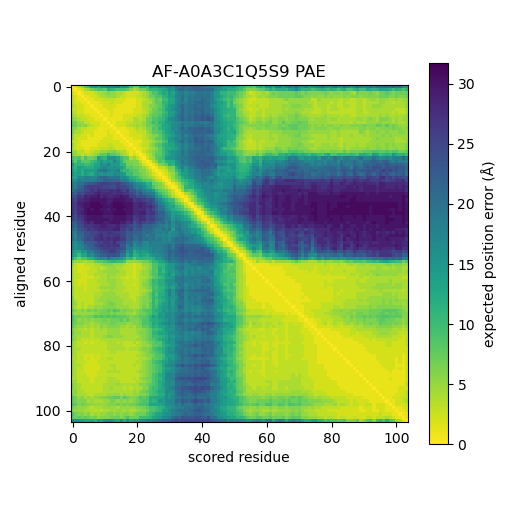A 1
ATOM 661 C C . VAL A 1 87 ? -9.484 -4.108 4.595 1.00 98.06 87 VAL A C 1
ATOM 663 O O . VAL A 1 87 ? -10.010 -3.697 5.631 1.00 98.06 87 VAL A O 1
ATOM 666 N N . GLY A 1 88 ? -9.698 -3.525 3.411 1.00 97.94 88 GLY A N 1
ATOM 667 C CA . GLY A 1 88 ? -10.561 -2.354 3.243 1.00 97.94 88 GLY A CA 1
ATOM 668 C C . GLY A 1 88 ? -12.003 -2.614 3.688 1.00 97.94 88 GLY A C 1
ATOM 669 O O . GLY A 1 88 ? -12.570 -1.825 4.440 1.00 97.94 88 GLY A O 1
ATOM 670 N N . LEU A 1 89 ? -12.575 -3.754 3.294 1.00 98.06 89 LEU A N 1
ATOM 671 C CA . LEU A 1 89 ? -13.931 -4.151 3.680 1.00 98.06 89 LEU A CA 1
ATOM 672 C C . LEU A 1 89 ? -14.053 -4.420 5.185 1.00 98.06 89 LEU A C 1
ATOM 674 O O . LEU A 1 89 ? -15.050 -4.0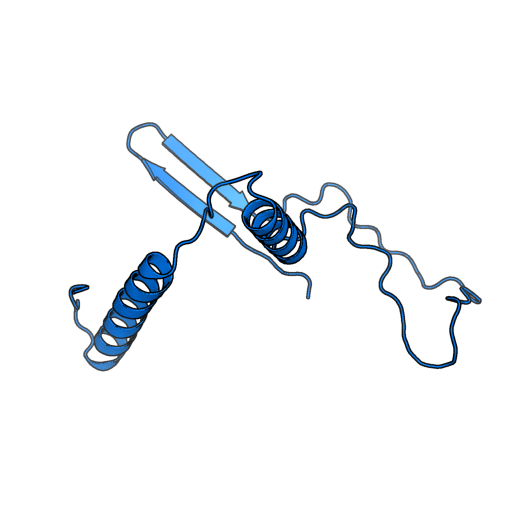29 5.795 1.00 98.06 89 LEU A O 1
ATOM 678 N N . ALA A 1 90 ? -13.052 -5.062 5.792 1.00 98.25 90 ALA A N 1
ATOM 679 C CA . ALA A 1 90 ? -13.016 -5.271 7.237 1.00 98.25 90 ALA A CA 1
ATOM 680 C C . ALA A 1 90 ? -12.960 -3.932 7.994 1.00 98.25 90 ALA A C 1
ATOM 682 O O . ALA A 1 90 ? -13.704 -3.743 8.956 1.00 98.25 90 ALA A O 1
ATOM 683 N N . ALA A 1 91 ? -12.153 -2.978 7.519 1.00 98.12 91 ALA A N 1
ATOM 684 C CA . ALA A 1 91 ? -12.056 -1.644 8.106 1.00 98.12 91 ALA A CA 1
ATOM 685 C C . ALA A 1 91 ? -13.374 -0.859 7.999 1.00 98.12 91 ALA A C 1
ATOM 687 O O . ALA A 1 91 ? -13.793 -0.247 8.980 1.00 98.12 91 ALA A O 1
ATOM 688 N N . THR A 1 92 ? -14.065 -0.915 6.853 1.00 98.12 92 THR A N 1
ATOM 689 C CA . THR A 1 92 ? -15.388 -0.285 6.693 1.00 98.12 92 THR A CA 1
ATOM 690 C C . THR A 1 92 ? -16.407 -0.869 7.671 1.00 98.12 92 THR A C 1
ATOM 692 O O . THR A 1 92 ? -17.060 -0.119 8.388 1.00 98.12 92 THR A O 1
ATOM 695 N N . ARG A 1 93 ? -16.490 -2.201 7.779 1.00 97.81 93 ARG A N 1
ATOM 696 C CA . ARG A 1 93 ? -17.402 -2.859 8.732 1.00 97.81 93 ARG A CA 1
ATOM 697 C C . ARG A 1 93 ? -17.074 -2.518 10.184 1.00 97.81 93 ARG A C 1
ATOM 699 O O . ARG A 1 93 ? -17.982 -2.295 10.976 1.00 97.81 93 ARG A O 1
ATOM 706 N N . SER A 1 94 ? -15.787 -2.468 10.525 1.00 98.44 94 SER A N 1
ATOM 707 C CA . SER A 1 94 ? -15.324 -2.084 11.861 1.00 98.44 94 SER A CA 1
ATOM 708 C C . SER A 1 94 ? -15.731 -0.652 12.212 1.00 98.44 94 SER A C 1
ATOM 710 O O . SER A 1 94 ? -16.219 -0.411 13.314 1.00 98.44 94 SER A O 1
ATOM 712 N N . ALA A 1 95 ? -15.604 0.284 11.266 1.00 98.25 95 ALA A N 1
ATOM 713 C CA . ALA A 1 95 ? -16.029 1.668 11.455 1.00 98.25 95 ALA A CA 1
ATOM 714 C C . ALA A 1 95 ? -17.547 1.795 11.683 1.00 98.25 95 ALA A C 1
ATOM 716 O O . ALA A 1 95 ? -17.961 2.595 12.519 1.00 98.25 95 ALA A O 1
ATOM 717 N N . ASP A 1 96 ? -18.357 0.986 10.993 1.00 98.00 96 ASP A N 1
ATOM 718 C CA . ASP A 1 96 ? -19.820 1.003 11.129 1.00 98.00 96 ASP A CA 1
ATOM 719 C C . ASP A 1 96 ? -20.302 0.365 12.442 1.00 98.00 96 ASP A C 1
ATOM 721 O O . ASP A 1 96 ? -21.223 0.871 13.085 1.00 98.00 96 ASP A O 1
ATOM 725 N N . ALA A 1 97 ? -19.694 -0.754 12.845 1.00 96.94 97 ALA A N 1
ATOM 726 C CA . ALA A 1 97 ? -20.113 -1.528 14.014 1.00 96.94 97 ALA A CA 1
ATOM 727 C C . ALA A 1 97 ? -19.446 -1.079 15.327 1.00 96.94 97 ALA A C 1
ATOM 729 O O . ALA A 1 97 ? -19.937 -1.396 16.409 1.00 96.94 97 ALA A O 1
ATOM 730 N N . GLY A 1 98 ? -18.331 -0.346 15.253 1.00 97.69 98 GLY A N 1
ATOM 731 C CA . GLY A 1 98 ? -17.558 0.078 16.422 1.00 97.69 98 GLY A CA 1
ATOM 732 C C . GLY A 1 98 ? -16.795 -1.058 17.115 1.00 97.69 98 GLY A C 1
ATOM 733 O O . GLY A 1 98 ? -16.400 -0.914 18.271 1.00 97.69 98 GLY A O 1
ATOM 734 N N . GLU A 1 99 ? -16.582 -2.183 16.432 1.00 96.81 99 GLU A N 1
ATOM 735 C CA . GLU A 1 99 ? -15.905 -3.367 16.968 1.00 96.81 99 GLU A CA 1
ATOM 736 C C . GLU A 1 99 ? -14.790 -3.870 16.045 1.00 96.81 99 GLU A C 1
ATOM 738 O O . GLU A 1 99 ? -14.676 -3.473 14.882 1.00 96.81 99 GLU A O 1
ATOM 743 N N . VAL A 1 100 ? -13.935 -4.750 16.571 1.00 97.25 100 VAL A N 1
ATOM 744 C CA . VAL A 1 100 ? -12.833 -5.349 15.810 1.00 97.25 100 VAL A CA 1
ATOM 745 C C . VAL A 1 100 ? -13.379 -6.410 14.856 1.00 97.25 100 VAL A C 1
ATOM 747 O O . VAL A 1 100 ? -13.976 -7.392 15.292 1.00 97.25 100 VAL A O 1
ATOM 750 N N . VAL A 1 101 ? -13.094 -6.256 13.561 1.00 97.88 101 VAL A N 1
ATOM 751 C CA . VAL A 1 101 ? -13.474 -7.212 12.511 1.00 97.88 101 VAL A CA 1
ATOM 752 C C . VAL A 1 101 ? -12.224 -7.914 11.982 1.00 97.88 101 VAL A C 1
ATOM 754 O O . VAL A 1 101 ? -11.242 -7.264 11.631 1.00 97.88 101 VAL A O 1
ATOM 757 N N . GLN A 1 102 ? -12.255 -9.246 11.924 1.00 96.75 102 GLN A N 1
ATOM 758 C CA . GLN A 1 102 ? -11.160 -10.042 11.361 1.00 96.75 102 GLN A CA 1
ATOM 759 C C . GLN A 1 102 ? -11.153 -9.960 9.831 1.00 96.75 102 GLN A C 1
ATOM 761 O O . GLN A 1 102 ? -12.207 -10.004 9.194 1.00 96.75 102 GLN A O 1
ATOM 766 N N . VAL A 1 103 ? -9.954 -9.872 9.255 1.00 95.25 103 VAL A N 1
ATOM 767 C CA . VAL A 1 103 ? -9.747 -9.998 7.807 1.00 95.25 103 VAL A CA 1
ATOM 768 C C . VAL A 1 103 ? -9.865 -11.478 7.435 1.00 95.25 103 VAL A C 1
ATOM 770 O O . VAL A 1 103 ? -9.280 -12.327 8.108 1.00 95.25 103 VAL A O 1
ATOM 773 N N . SER A 1 104 ? -10.653 -11.774 6.402 1.00 81.12 104 SER A N 1
ATOM 774 C CA . SER A 1 104 ? -10.956 -13.126 5.907 1.00 81.12 104 SER A CA 1
ATOM 775 C C . SER A 1 104 ? -10.250 -13.413 4.596 1.00 81.12 104 SER A C 1
ATOM 777 O O . SER A 1 104 ? -10.435 -12.551 3.714 1.00 81.12 104 SER A O 1
#

pLDDT: mean 79.28, std 21.62, range [37.59, 98.44]

Secondary structure (DSSP, 8-state):
-----EEEEEETTEEEEEETTTT-S----PPPPTT---SSSTT------GGGS--HHHHHHHHHHHHHTTSS--SS-HHHHHHHHHHHHHHHHHHHHTS-----